Protein AF-A0A4U3CGX7-F1 (afdb_monomer)

Mean predicted aligned error: 15.5 Å

Structure (mmCIF, N/CA/C/O backbone):
data_AF-A0A4U3CGX7-F1
#
_entry.id   AF-A0A4U3CGX7-F1
#
loop_
_atom_site.group_PDB
_atom_site.id
_atom_site.type_symbol
_atom_site.label_atom_id
_atom_site.label_alt_id
_atom_site.label_comp_id
_atom_site.label_asym_id
_atom_site.label_entity_id
_atom_site.label_seq_id
_atom_site.pdbx_PDB_ins_code
_atom_site.Cartn_x
_atom_site.Cartn_y
_atom_site.Cartn_z
_atom_site.occupancy
_atom_site.B_iso_or_equiv
_atom_site.auth_seq_id
_atom_site.auth_comp_id
_atom_site.auth_asym_id
_atom_site.auth_atom_id
_atom_site.pdbx_PDB_model_num
ATOM 1 N N . MET A 1 1 ? 39.158 -30.407 0.863 1.00 43.25 1 MET A N 1
ATOM 2 C CA . MET A 1 1 ? 37.713 -30.115 0.779 1.00 43.25 1 MET A CA 1
ATOM 3 C C . MET A 1 1 ? 37.222 -29.850 2.192 1.00 43.25 1 MET A C 1
ATOM 5 O O . MET A 1 1 ? 37.351 -30.762 2.999 1.00 43.25 1 MET A O 1
ATOM 9 N N . PRO A 1 2 ? 36.811 -28.620 2.541 1.00 49.19 2 PRO A N 1
ATOM 10 C CA . PRO A 1 2 ? 36.352 -28.324 3.894 1.00 49.19 2 PRO A CA 1
ATOM 11 C C . PRO A 1 2 ? 34.978 -28.962 4.147 1.00 49.19 2 PRO A C 1
ATOM 13 O O . PRO A 1 2 ? 34.077 -28.863 3.315 1.00 49.19 2 PRO A O 1
ATOM 16 N N . SER A 1 3 ? 34.861 -29.656 5.279 1.00 60.91 3 SER A N 1
ATOM 17 C CA . SER A 1 3 ? 33.649 -30.334 5.744 1.00 60.91 3 SER A CA 1
ATOM 18 C C . SER A 1 3 ? 32.547 -29.334 6.080 1.00 60.91 3 SER A C 1
ATOM 20 O O . SER A 1 3 ? 32.765 -28.406 6.854 1.00 60.91 3 SER A O 1
ATOM 22 N N . VAL A 1 4 ? 31.354 -29.563 5.532 1.00 58.06 4 VAL A N 1
ATOM 23 C CA . VAL A 1 4 ? 30.129 -28.834 5.881 1.00 58.06 4 VAL A CA 1
ATOM 24 C C . VAL A 1 4 ? 29.583 -29.406 7.202 1.00 58.06 4 VAL A C 1
ATOM 26 O O . VAL A 1 4 ? 29.374 -30.623 7.269 1.00 58.06 4 VAL A O 1
ATOM 29 N N . PRO A 1 5 ? 29.377 -28.596 8.257 1.00 59.97 5 PRO A N 1
ATOM 30 C CA . PRO A 1 5 ? 28.782 -29.069 9.507 1.00 59.97 5 PRO A CA 1
ATOM 31 C C . PRO A 1 5 ? 27.301 -29.453 9.324 1.00 59.97 5 PRO A C 1
ATOM 33 O O . PRO A 1 5 ? 26.588 -28.871 8.505 1.00 59.97 5 PRO A O 1
ATOM 36 N N . ARG A 1 6 ? 26.854 -30.480 10.063 1.00 60.19 6 ARG A N 1
ATOM 37 C CA . ARG A 1 6 ? 25.479 -31.018 10.047 1.00 60.19 6 ARG A CA 1
ATOM 38 C C . ARG A 1 6 ? 24.583 -30.211 10.994 1.00 60.19 6 ARG A C 1
ATOM 40 O O . ARG A 1 6 ? 25.020 -29.821 12.068 1.00 60.19 6 ARG A O 1
ATOM 47 N N . GLY A 1 7 ? 23.339 -29.981 10.576 1.00 53.31 7 GLY A N 1
ATOM 48 C CA . GLY A 1 7 ? 22.390 -29.014 11.145 1.00 53.31 7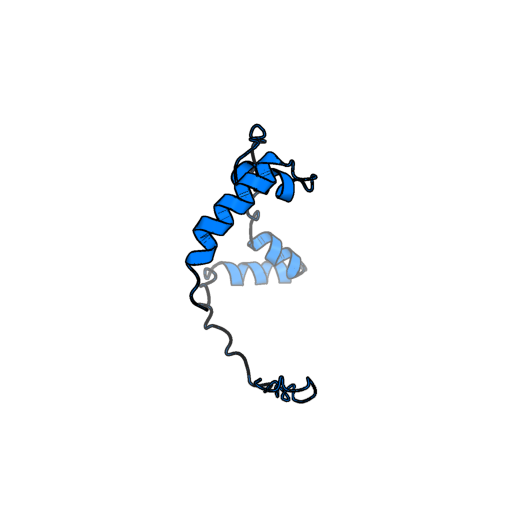 GLY A CA 1
ATOM 49 C C . GLY A 1 7 ? 21.725 -29.364 12.481 1.00 53.31 7 GLY A C 1
ATOM 50 O O . GLY A 1 7 ? 20.562 -29.022 12.654 1.00 53.31 7 GLY A O 1
ATOM 51 N N . ASP A 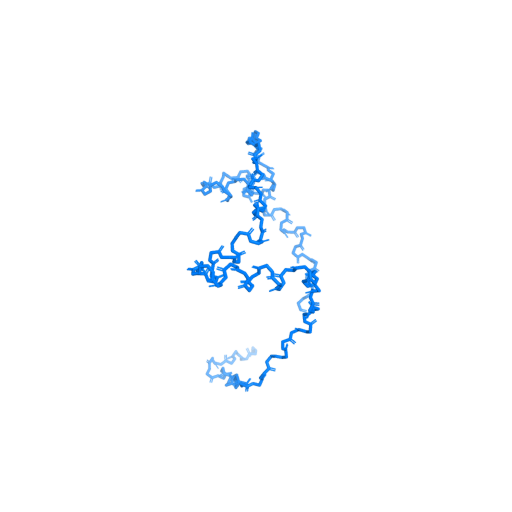1 8 ? 22.438 -29.994 13.416 1.00 55.06 8 ASP A N 1
ATOM 52 C CA . ASP A 1 8 ? 21.925 -30.293 14.768 1.00 55.06 8 ASP A CA 1
ATOM 53 C C . ASP A 1 8 ? 22.473 -29.338 15.851 1.00 55.06 8 ASP A C 1
ATOM 55 O O . ASP A 1 8 ? 22.183 -29.483 17.035 1.00 55.06 8 ASP A O 1
ATOM 59 N N . GLU A 1 9 ? 23.234 -28.321 15.441 1.00 50.62 9 GLU A N 1
ATOM 60 C CA . GLU A 1 9 ? 23.804 -27.266 16.292 1.00 50.62 9 GLU A CA 1
ATOM 61 C C . GLU A 1 9 ? 23.040 -25.943 16.103 1.00 50.62 9 GLU A C 1
ATOM 63 O O . GLU A 1 9 ? 23.613 -24.859 16.037 1.00 50.62 9 GLU A O 1
ATOM 68 N N . LEU A 1 10 ? 21.712 -26.030 15.959 1.00 56.12 10 LEU A N 1
ATOM 69 C CA . LEU A 1 10 ? 20.838 -24.872 16.128 1.00 56.12 10 LEU A CA 1
ATOM 70 C C . LEU A 1 10 ? 20.782 -24.567 17.617 1.00 56.12 10 LEU A C 1
ATOM 72 O O . LEU A 1 10 ? 19.958 -25.093 18.369 1.00 56.12 10 LEU A O 1
ATOM 76 N N . GLU A 1 11 ? 21.749 -23.749 18.014 1.00 57.59 11 GLU A N 1
ATOM 77 C CA . GLU A 1 11 ? 21.843 -23.122 19.309 1.00 57.59 11 GLU A CA 1
ATOM 78 C C . GLU A 1 11 ? 20.467 -22.671 19.790 1.00 57.59 11 GLU A C 1
ATOM 80 O O . GLU A 1 11 ? 19.703 -21.961 19.132 1.00 57.59 11 GLU A O 1
ATOM 85 N N . ARG A 1 12 ? 20.188 -23.147 20.994 1.00 53.81 12 ARG A N 1
ATOM 86 C CA . ARG A 1 12 ? 19.169 -22.711 21.924 1.00 53.81 12 ARG A CA 1
ATOM 87 C C . ARG A 1 12 ? 19.252 -21.186 22.056 1.00 53.81 12 ARG A C 1
ATOM 89 O O . ARG A 1 12 ? 19.965 -20.678 22.914 1.00 53.81 12 ARG A O 1
ATOM 96 N N . ILE A 1 13 ? 18.533 -20.459 21.201 1.00 58.38 13 ILE A N 1
ATOM 97 C CA . ILE A 1 13 ? 18.230 -19.044 21.418 1.00 58.38 13 ILE A CA 1
ATOM 98 C C . ILE A 1 13 ? 17.322 -19.015 22.646 1.00 58.38 13 ILE A C 1
ATOM 100 O O . ILE A 1 13 ? 16.103 -19.163 22.548 1.00 58.38 13 ILE A O 1
ATOM 104 N N . GLU A 1 14 ? 17.938 -18.920 23.822 1.00 62.56 14 GLU A N 1
ATOM 105 C CA . GLU A 1 14 ? 17.252 -18.599 25.062 1.00 62.56 14 GLU A CA 1
ATOM 106 C C . GLU A 1 14 ? 16.657 -17.202 24.887 1.00 62.56 14 GLU A C 1
ATOM 108 O O . GLU A 1 14 ? 17.332 -16.181 25.009 1.00 62.56 14 GLU A O 1
ATOM 113 N N . TRP A 1 15 ? 15.376 -17.165 24.525 1.00 62.62 15 TRP A N 1
ATOM 114 C CA . TRP A 1 15 ? 14.559 -15.973 24.651 1.00 62.62 15 TRP A CA 1
ATOM 115 C C . TRP A 1 15 ? 14.526 -15.599 26.131 1.00 62.62 15 TRP A C 1
ATOM 117 O O . TRP A 1 15 ? 13.772 -16.164 26.919 1.00 62.62 15 TRP A O 1
ATOM 127 N N . VAL A 1 16 ? 15.390 -14.664 26.515 1.00 63.41 16 VAL A N 1
ATOM 128 C CA . VAL A 1 16 ? 15.330 -14.017 27.818 1.00 63.41 16 VAL A CA 1
ATOM 129 C C . VAL A 1 16 ? 14.059 -13.174 27.822 1.00 63.41 16 VAL A C 1
ATOM 131 O O . VAL A 1 16 ? 13.977 -12.159 27.130 1.00 63.41 16 VAL A O 1
ATOM 134 N N . GLU A 1 17 ? 13.057 -13.603 28.590 1.00 60.28 17 GLU A N 1
ATOM 135 C CA . GLU A 1 17 ? 11.873 -12.816 28.954 1.00 60.28 17 GLU A CA 1
ATOM 136 C C . GLU A 1 17 ? 12.297 -11.629 29.839 1.00 60.28 17 GLU A C 1
ATOM 138 O O . GLU A 1 17 ? 12.035 -11.565 31.036 1.00 60.28 17 GLU A O 1
ATOM 143 N N . GLY A 1 18 ? 13.034 -10.690 29.255 1.00 61.50 18 GLY A N 1
ATOM 144 C CA . GLY A 1 18 ? 13.544 -9.495 29.904 1.00 61.50 18 GLY A CA 1
ATOM 145 C C . GLY A 1 18 ? 12.961 -8.276 29.218 1.00 61.50 18 GLY A C 1
ATOM 146 O O . GLY A 1 18 ? 13.513 -7.816 28.228 1.00 61.50 18 GLY A O 1
ATOM 147 N N . GLN A 1 19 ? 11.816 -7.818 29.732 1.00 58.28 19 GLN A N 1
ATOM 148 C CA . GLN A 1 19 ? 11.246 -6.471 29.593 1.00 58.28 19 GLN A CA 1
ATOM 149 C C . GLN A 1 19 ? 11.843 -5.621 28.467 1.00 58.28 19 GLN A C 1
ATOM 151 O O . GLN A 1 19 ? 12.852 -4.942 28.651 1.00 58.28 19 GLN A O 1
ATOM 156 N N . VAL A 1 20 ? 11.155 -5.581 27.324 1.00 71.25 20 VAL A N 1
ATOM 157 C CA . VAL A 1 20 ? 11.358 -4.493 26.367 1.00 71.25 20 VAL A CA 1
ATOM 158 C C . VAL A 1 20 ? 10.992 -3.203 27.111 1.00 71.25 20 VAL A C 1
ATOM 160 O O . VAL A 1 20 ? 9.835 -3.077 27.527 1.00 71.25 20 VAL A O 1
ATOM 163 N N . PRO A 1 21 ? 11.933 -2.272 27.354 1.00 64.31 21 PRO A N 1
ATOM 164 C CA . PRO A 1 21 ? 11.583 -0.999 27.954 1.00 64.31 21 PRO A CA 1
ATOM 165 C C . PRO A 1 21 ? 10.587 -0.333 27.012 1.00 64.31 21 PRO A C 1
ATOM 167 O O . PRO A 1 21 ? 10.889 -0.104 25.837 1.00 64.31 21 PRO A O 1
ATOM 170 N N . LEU A 1 22 ? 9.370 -0.093 27.506 1.00 66.75 22 LEU A N 1
ATOM 171 C CA . LEU A 1 22 ? 8.401 0.690 26.756 1.00 66.75 22 LEU A CA 1
ATOM 172 C C . LEU A 1 22 ? 9.082 2.017 26.404 1.00 66.75 22 LEU A C 1
ATOM 174 O O . LEU A 1 22 ? 9.650 2.645 27.302 1.00 66.75 22 LEU A O 1
ATOM 178 N N . PRO A 1 23 ? 9.073 2.429 25.124 1.00 69.44 23 PRO A N 1
ATOM 179 C CA . PRO A 1 23 ? 9.574 3.741 24.766 1.00 69.44 23 PRO A CA 1
ATOM 180 C C . PRO A 1 23 ? 8.848 4.769 25.630 1.00 69.44 23 PRO A C 1
ATOM 182 O O . PRO A 1 23 ? 7.636 4.654 25.837 1.00 69.44 23 PRO A O 1
ATOM 185 N N . ASP A 1 24 ? 9.608 5.730 26.152 1.00 63.59 24 ASP A N 1
ATOM 186 C CA . ASP A 1 24 ? 9.097 6.871 26.905 1.00 63.59 24 ASP A CA 1
ATOM 187 C C . ASP A 1 24 ? 8.256 7.718 25.942 1.00 63.59 24 ASP A C 1
ATOM 189 O O . ASP A 1 24 ? 8.730 8.624 25.253 1.00 63.59 24 ASP A O 1
ATOM 193 N N . MET A 1 25 ? 7.013 7.280 25.756 1.00 67.69 25 MET A N 1
ATOM 194 C CA . MET A 1 25 ? 6.048 7.927 24.893 1.00 67.69 25 MET A CA 1
ATOM 195 C C . MET A 1 25 ? 5.685 9.222 25.604 1.00 67.69 25 MET A C 1
ATOM 197 O O . MET A 1 25 ? 5.170 9.155 26.724 1.00 67.69 25 MET A O 1
ATOM 201 N N . PRO A 1 26 ? 5.919 10.394 24.986 1.00 65.50 26 PRO A N 1
ATOM 202 C CA . PRO A 1 26 ? 5.561 11.649 25.611 1.00 65.50 26 PRO A CA 1
ATOM 203 C C . PRO A 1 26 ? 4.079 11.569 25.945 1.00 65.50 26 PRO A C 1
ATOM 205 O O . PRO A 1 26 ? 3.251 11.331 25.060 1.00 65.50 26 PRO A O 1
ATOM 208 N N . HIS A 1 27 ? 3.755 11.725 27.228 1.00 60.91 27 HIS A N 1
ATOM 209 C CA . HIS A 1 27 ? 2.390 11.935 27.673 1.00 60.91 27 HIS A CA 1
ATOM 210 C C . HIS A 1 27 ? 1.910 13.217 27.000 1.00 60.91 27 HIS A C 1
ATOM 212 O O . HIS A 1 27 ? 2.107 14.320 27.512 1.00 60.91 27 HIS A O 1
ATOM 218 N N . GLY A 1 28 ? 1.356 13.063 25.795 1.00 54.06 28 GLY A N 1
ATOM 219 C CA . GLY A 1 28 ? 0.708 14.125 25.061 1.00 54.06 28 GLY A CA 1
ATOM 220 C C . GLY A 1 28 ? -0.282 14.740 26.024 1.00 54.06 28 GLY A C 1
ATOM 221 O O . GLY A 1 28 ? -1.177 14.049 26.512 1.00 54.06 28 GLY A O 1
ATOM 222 N N . GLN A 1 29 ? -0.037 15.999 26.373 1.00 55.28 29 GLN A N 1
ATOM 223 C CA . GLN A 1 29 ? -0.914 16.787 27.215 1.00 55.28 29 GLN A CA 1
ATOM 224 C C . GLN A 1 29 ? -2.276 16.807 26.527 1.00 55.28 29 GLN A C 1
ATOM 226 O O . GLN A 1 29 ? -2.506 17.592 25.609 1.00 55.28 29 GLN A O 1
ATOM 231 N N . LEU A 1 30 ? -3.163 15.902 26.939 1.00 53.06 30 LEU A N 1
ATOM 232 C CA . LEU A 1 30 ? -4.586 16.036 26.688 1.00 53.06 30 LEU A CA 1
ATOM 233 C C . LEU A 1 30 ? -4.945 17.392 27.280 1.00 53.06 30 LEU A C 1
ATOM 235 O O . LEU A 1 30 ? -4.692 17.639 28.465 1.00 53.06 30 LEU A O 1
ATOM 239 N N . ALA A 1 31 ? -5.391 18.308 26.425 1.00 52.62 31 ALA A N 1
ATOM 240 C CA . ALA A 1 31 ? -5.692 19.665 26.827 1.00 52.62 31 ALA A CA 1
ATOM 241 C C . ALA A 1 31 ? -6.612 19.600 28.053 1.00 52.62 31 ALA A C 1
ATOM 243 O O . ALA A 1 31 ? -7.588 18.852 28.072 1.00 52.62 31 ALA A O 1
ATOM 244 N N . ALA A 1 32 ? -6.293 20.361 29.102 1.00 53.16 32 ALA A N 1
ATOM 245 C CA . ALA A 1 32 ? -6.955 20.276 30.408 1.00 53.16 32 ALA A CA 1
ATOM 246 C C . ALA A 1 32 ? -8.488 20.520 30.379 1.00 53.16 32 ALA A C 1
ATOM 248 O O . ALA A 1 32 ? -9.150 20.380 31.406 1.00 53.16 32 ALA A O 1
ATOM 249 N N . GLY A 1 33 ? -9.065 20.851 29.217 1.00 55.50 33 GLY A N 1
ATOM 250 C CA . GLY A 1 33 ? -10.507 20.897 28.980 1.00 55.50 33 GLY A CA 1
ATOM 251 C C . GLY A 1 33 ? -11.197 19.526 28.906 1.00 55.50 33 GLY A C 1
ATOM 252 O O . GLY A 1 33 ? -12.365 19.432 29.278 1.00 55.50 33 GLY A O 1
ATOM 253 N N . ASP A 1 34 ? -10.496 18.451 28.532 1.00 58.91 34 ASP A N 1
ATOM 254 C CA . ASP A 1 34 ? -11.157 17.198 28.119 1.00 58.91 34 ASP A CA 1
ATOM 255 C C . ASP A 1 34 ? -11.608 16.313 29.298 1.00 58.91 34 ASP A C 1
ATOM 257 O O . ASP A 1 34 ? -12.602 15.584 29.220 1.00 58.91 34 ASP A O 1
ATOM 261 N N . ALA A 1 35 ? -10.923 16.388 30.445 1.00 64.38 35 ALA A N 1
ATOM 262 C CA . ALA A 1 35 ? -11.223 15.530 31.596 1.00 64.38 35 ALA A CA 1
ATOM 263 C C . ALA A 1 35 ? -12.556 15.887 32.284 1.00 64.38 35 ALA A C 1
ATOM 265 O O . ALA A 1 35 ? -13.280 15.001 32.748 1.00 64.38 35 ALA A O 1
ATOM 266 N N . SER A 1 36 ? -12.904 17.178 32.326 1.00 67.44 36 SER A N 1
ATOM 267 C CA . SER A 1 36 ? -14.157 17.644 32.941 1.00 67.44 36 SER A CA 1
ATOM 268 C C . SER A 1 36 ? -15.381 17.317 32.081 1.00 67.44 36 SER A C 1
ATOM 270 O O . SER A 1 36 ? -16.469 17.075 32.609 1.00 67.44 36 SER A O 1
ATOM 272 N N . GLU A 1 37 ? -15.213 17.264 30.760 1.00 67.25 37 GLU A N 1
ATOM 273 C CA . GLU A 1 37 ? -16.288 16.936 29.823 1.00 67.25 37 GLU A CA 1
ATOM 274 C C . GLU A 1 37 ? -16.608 15.433 29.826 1.00 67.25 37 GLU A C 1
ATOM 276 O O . GLU A 1 37 ? -17.775 15.040 29.907 1.00 67.25 37 GLU A O 1
ATOM 281 N N . LEU A 1 38 ? -15.575 14.586 29.891 1.00 66.19 38 LEU A N 1
ATOM 282 C CA . LEU A 1 38 ? -15.711 13.138 30.083 1.00 66.19 38 LEU A CA 1
ATOM 283 C C . LEU A 1 38 ? -16.468 12.782 31.373 1.00 66.19 38 LEU A C 1
ATOM 285 O O . LEU A 1 38 ? -17.309 11.876 31.373 1.00 66.19 38 LEU A O 1
ATOM 289 N N . GLY A 1 39 ? -16.213 13.513 32.463 1.00 75.25 39 GLY A N 1
ATOM 290 C CA . GLY A 1 39 ? -16.939 13.350 33.725 1.00 75.25 39 GLY A CA 1
ATOM 291 C C . GLY A 1 39 ? -18.438 13.647 33.592 1.00 75.25 39 GLY A C 1
ATOM 292 O O . GLY A 1 39 ? -19.265 12.855 34.048 1.00 75.25 39 GLY A O 1
ATOM 293 N N . ARG A 1 40 ? -18.804 14.739 32.903 1.00 75.94 40 ARG A N 1
ATOM 294 C CA . ARG A 1 40 ? -20.211 15.112 32.655 1.00 75.94 40 ARG A CA 1
ATOM 295 C C . ARG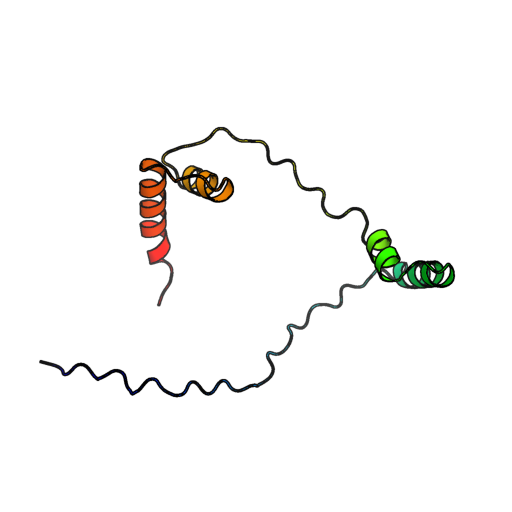 A 1 40 ? -20.940 14.096 31.777 1.00 75.94 40 ARG A C 1
ATOM 297 O O . ARG A 1 40 ? -22.066 13.727 32.096 1.00 75.94 40 ARG A O 1
ATOM 304 N N . LEU A 1 41 ? -20.299 13.609 30.715 1.00 71.19 41 LEU A N 1
ATOM 305 C CA . LEU A 1 41 ? -20.886 12.597 29.830 1.00 71.19 41 LEU A CA 1
ATOM 306 C C . LEU A 1 41 ? -21.132 11.274 30.566 1.00 71.19 41 LEU A C 1
ATOM 308 O O . LEU A 1 41 ? -22.195 10.671 30.422 1.00 71.19 41 LEU A O 1
ATOM 312 N N . THR A 1 42 ? -20.196 10.865 31.424 1.00 73.50 42 THR A N 1
ATOM 313 C CA . THR A 1 42 ? -20.347 9.643 32.227 1.00 73.50 42 THR A CA 1
ATOM 314 C C . THR A 1 42 ? -21.493 9.775 33.241 1.00 73.50 42 THR A C 1
ATOM 316 O O . THR A 1 42 ? -22.255 8.829 33.428 1.00 73.50 42 THR A O 1
ATOM 319 N N . ALA A 1 43 ? -21.677 10.954 33.850 1.00 79.75 43 ALA A N 1
ATOM 320 C CA . ALA A 1 43 ? -22.784 11.222 34.776 1.00 79.75 43 ALA A CA 1
ATOM 321 C C . ALA A 1 43 ? -24.173 11.184 34.104 1.00 79.75 43 ALA A C 1
ATOM 323 O O . ALA A 1 43 ? -25.163 10.879 34.764 1.00 79.75 43 ALA A O 1
ATOM 324 N N . LEU A 1 44 ? -24.247 11.438 32.793 1.00 82.50 44 LEU A N 1
ATOM 325 C CA . LEU A 1 44 ? -25.463 11.285 31.981 1.00 82.50 44 LEU A CA 1
ATOM 326 C C . LEU A 1 44 ? -25.711 9.833 31.525 1.00 82.50 44 LEU A C 1
ATOM 328 O O . LEU A 1 44 ? -26.637 9.580 30.758 1.00 82.50 44 LEU A O 1
ATOM 332 N N . GLY A 1 45 ? -24.890 8.875 31.970 1.00 83.75 45 GLY A N 1
ATOM 333 C CA . GLY A 1 45 ? -24.997 7.467 31.584 1.00 83.75 45 GLY A CA 1
ATOM 334 C C . GLY A 1 45 ? -24.451 7.161 30.188 1.00 83.75 45 GLY A C 1
ATOM 335 O O . GLY A 1 45 ? -24.681 6.070 29.665 1.00 83.75 45 GLY A O 1
ATOM 336 N N . VAL A 1 46 ? -23.714 8.092 29.569 1.00 77.06 46 VAL A N 1
ATOM 337 C CA . VAL A 1 46 ? -23.040 7.832 28.294 1.00 77.06 46 VAL A CA 1
ATOM 338 C C . VAL A 1 46 ? -21.873 6.888 28.556 1.00 77.06 46 VAL A C 1
ATOM 340 O O . VAL A 1 46 ? -21.014 7.144 29.401 1.00 77.06 46 VAL A O 1
ATOM 343 N N . ASN A 1 47 ? -21.831 5.777 27.822 1.00 83.38 47 ASN A N 1
ATOM 344 C CA . ASN A 1 47 ? -20.742 4.818 27.939 1.00 83.38 47 ASN A CA 1
ATOM 345 C C . ASN A 1 47 ? -19.396 5.508 27.651 1.00 83.38 47 ASN A C 1
ATOM 347 O O . ASN A 1 47 ? -19.259 6.244 26.673 1.00 83.38 47 ASN A O 1
ATOM 351 N N . ARG A 1 48 ? -18.386 5.229 28.482 1.00 72.06 48 ARG A N 1
ATOM 352 C CA . ARG A 1 48 ? -17.045 5.826 28.394 1.00 72.06 48 ARG A CA 1
ATOM 353 C C . ARG A 1 48 ? -16.408 5.667 27.005 1.00 72.06 48 ARG A C 1
ATOM 355 O O . ARG A 1 48 ? -15.715 6.572 26.553 1.00 72.06 48 ARG A O 1
ATOM 362 N N . ALA A 1 49 ? -16.692 4.564 26.308 1.00 73.50 49 ALA A N 1
ATOM 363 C CA . ALA A 1 49 ? -16.252 4.344 24.931 1.00 73.50 49 ALA A CA 1
ATOM 364 C C . ALA A 1 49 ? -16.920 5.314 23.943 1.00 73.50 49 ALA A C 1
ATOM 366 O O . ALA A 1 49 ? -16.253 5.868 23.076 1.00 73.50 49 ALA A O 1
ATOM 367 N N . ALA A 1 50 ? -18.219 5.582 24.100 1.00 71.44 50 ALA A N 1
ATOM 368 C CA . ALA A 1 50 ? -18.936 6.540 23.262 1.00 71.44 50 ALA A CA 1
ATOM 369 C C . ALA A 1 50 ? -18.470 7.984 23.521 1.00 71.44 50 ALA A C 1
ATOM 371 O O . ALA A 1 50 ? -18.293 8.748 22.575 1.00 71.44 50 ALA A O 1
ATOM 372 N N . ALA A 1 51 ? -18.196 8.341 24.781 1.00 71.56 51 ALA A N 1
ATOM 373 C CA . ALA A 1 51 ? -17.635 9.646 25.134 1.00 71.56 51 ALA A CA 1
ATOM 374 C C . ALA A 1 51 ? -16.240 9.863 24.518 1.00 71.56 51 ALA A C 1
ATOM 376 O O . ALA A 1 51 ? -15.966 10.935 23.986 1.00 71.56 51 ALA A O 1
ATOM 377 N N . ALA A 1 52 ? -15.388 8.831 24.515 1.00 70.12 52 ALA A N 1
ATOM 378 C CA . ALA A 1 52 ? -14.076 8.887 23.872 1.00 70.12 52 ALA A CA 1
ATOM 379 C C . ALA A 1 52 ? -14.172 9.064 22.346 1.00 70.12 52 ALA A C 1
ATOM 381 O O . ALA A 1 52 ? -13.421 9.849 21.774 1.00 70.12 52 ALA A O 1
ATOM 382 N N . VAL A 1 53 ? -15.117 8.384 21.685 1.00 72.62 53 VAL A N 1
ATOM 383 C CA . VAL A 1 53 ? -15.346 8.535 20.235 1.00 72.62 53 VAL A CA 1
ATOM 384 C C . VAL A 1 53 ? -15.834 9.943 19.883 1.00 72.62 53 VAL A C 1
ATOM 386 O O . VAL A 1 53 ? -15.411 10.496 18.873 1.00 72.62 53 VAL A O 1
ATOM 389 N N . LEU A 1 54 ? -16.691 10.542 20.714 1.00 72.06 54 LEU A N 1
ATOM 390 C CA . LEU A 1 54 ? -17.159 11.917 20.513 1.00 72.06 54 LEU A CA 1
ATOM 391 C C . LEU A 1 54 ? -16.043 12.946 20.755 1.00 72.06 54 LEU A C 1
ATOM 393 O O . LEU A 1 54 ? -15.899 13.875 19.962 1.00 72.06 54 LEU A O 1
ATOM 397 N N . ALA A 1 55 ? -15.228 12.753 21.797 1.00 70.88 55 ALA A N 1
ATOM 398 C CA . ALA A 1 55 ? -14.102 13.630 22.123 1.00 70.88 55 ALA A CA 1
ATOM 399 C C . ALA A 1 55 ? -12.969 13.567 21.082 1.00 70.88 55 ALA A C 1
ATOM 401 O O . ALA A 1 55 ? -12.321 14.573 20.813 1.00 70.88 55 ALA A O 1
ATOM 402 N N . ALA A 1 56 ? -12.757 12.411 20.441 1.00 73.12 56 ALA A N 1
ATOM 403 C CA . ALA A 1 56 ? -11.746 12.246 19.392 1.00 73.12 56 ALA A CA 1
ATOM 404 C C . ALA A 1 56 ? -12.035 13.061 18.112 1.00 73.12 56 ALA A C 1
ATOM 406 O O . ALA A 1 56 ? -11.173 13.163 17.237 1.00 73.12 56 ALA A O 1
ATOM 407 N N . GLY A 1 57 ? -13.234 13.644 17.992 1.00 75.69 57 GLY A N 1
ATOM 408 C CA . GLY A 1 57 ? -13.670 14.359 16.800 1.00 75.69 57 GLY A CA 1
ATOM 409 C C . GLY A 1 57 ? -13.808 13.438 15.579 1.00 75.69 57 GLY A C 1
ATOM 410 O O . GLY A 1 57 ? -13.609 12.222 15.656 1.00 75.69 57 GLY A O 1
ATOM 411 N N . PRO A 1 58 ? -14.182 13.981 14.409 1.00 78.31 58 PRO A N 1
ATOM 412 C CA . PRO A 1 58 ? -14.160 13.205 13.182 1.00 78.31 58 PRO A CA 1
ATOM 413 C C . PRO A 1 58 ? -12.711 12.794 12.902 1.00 78.31 58 PRO A C 1
ATOM 415 O O . PRO A 1 58 ? -11.872 13.642 12.594 1.00 78.31 58 PRO A O 1
ATOM 418 N N . GLY A 1 59 ? -12.432 11.491 12.995 1.00 78.31 59 GLY A N 1
ATOM 419 C CA . GLY A 1 59 ? -11.146 10.925 12.600 1.00 78.31 59 GLY A CA 1
ATOM 420 C C . GLY A 1 59 ? -10.744 11.371 11.186 1.00 78.31 59 GLY A C 1
ATOM 421 O O . GLY A 1 59 ? -11.595 11.835 10.414 1.00 78.31 59 GLY A O 1
ATOM 422 N N . PRO A 1 60 ? -9.453 11.257 10.822 1.00 79.81 60 PRO A N 1
ATOM 423 C CA . PRO A 1 60 ? -8.964 11.705 9.526 1.00 79.81 60 PRO A CA 1
ATOM 424 C C . PRO A 1 60 ? -9.846 11.126 8.423 1.00 79.81 60 PRO A C 1
ATOM 426 O O . PRO A 1 60 ? -9.926 9.911 8.237 1.00 79.81 60 PRO A O 1
ATOM 429 N N . ARG A 1 61 ? -10.558 12.010 7.712 1.00 83.81 61 ARG A N 1
ATOM 430 C CA . ARG A 1 61 ? -11.432 11.584 6.620 1.00 83.81 61 ARG A CA 1
ATOM 431 C C . ARG A 1 61 ? -10.557 10.851 5.605 1.00 83.81 61 ARG A C 1
ATOM 433 O O . ARG A 1 61 ? -9.522 11.412 5.224 1.00 83.81 61 ARG A O 1
ATOM 440 N N . PRO A 1 62 ? -10.940 9.644 5.151 1.00 77.94 62 PRO A N 1
ATOM 441 C CA . PRO A 1 62 ? -10.185 8.955 4.119 1.00 77.94 62 PRO A CA 1
ATOM 442 C C . PRO A 1 62 ? -10.062 9.900 2.926 1.00 77.94 62 PRO A C 1
ATOM 444 O O . PRO A 1 62 ? -11.062 10.390 2.389 1.00 77.94 62 PRO A O 1
ATOM 447 N N . LYS A 1 63 ? -8.823 10.240 2.559 1.00 83.12 63 LYS A N 1
ATOM 448 C CA . LYS A 1 63 ? -8.582 11.075 1.385 1.00 83.12 63 LYS A CA 1
ATOM 449 C C . LYS A 1 63 ? -9.093 10.282 0.189 1.00 83.12 63 LYS A C 1
ATOM 451 O O . LYS A 1 63 ? -8.688 9.140 0.001 1.00 83.12 63 LYS A O 1
ATOM 456 N N . LYS A 1 64 ? -9.992 10.871 -0.606 1.00 80.81 64 LYS A N 1
ATOM 457 C CA . LYS A 1 64 ? -10.399 10.283 -1.886 1.00 80.81 64 LYS A CA 1
ATOM 458 C C . LYS A 1 64 ? -9.156 10.213 -2.768 1.00 80.81 64 LYS A C 1
ATOM 460 O O . LYS A 1 64 ? -8.751 11.227 -3.338 1.00 80.81 64 LYS A O 1
ATOM 465 N N . THR A 1 65 ? -8.523 9.049 -2.834 1.00 80.69 65 THR A N 1
ATOM 466 C CA . THR A 1 65 ? -7.412 8.815 -3.748 1.00 80.69 65 THR A CA 1
ATOM 467 C C . THR A 1 65 ? -7.983 8.923 -5.152 1.00 80.69 65 THR A C 1
ATOM 469 O O . THR A 1 65 ? -8.862 8.150 -5.525 1.00 80.69 65 THR A O 1
ATOM 472 N N . ARG A 1 66 ? -7.564 9.942 -5.911 1.00 84.81 66 ARG A N 1
ATOM 473 C CA . ARG A 1 66 ? -7.942 10.036 -7.323 1.00 84.81 66 ARG A CA 1
ATOM 474 C C . ARG A 1 66 ? -7.400 8.791 -8.015 1.00 84.81 66 ARG A C 1
ATOM 476 O O . ARG A 1 66 ? -6.216 8.488 -7.862 1.00 84.81 66 ARG A O 1
ATOM 483 N N . GLU A 1 67 ? -8.249 8.091 -8.756 1.00 84.62 67 GLU A N 1
ATOM 484 C CA . GLU A 1 67 ? -7.802 7.008 -9.623 1.00 84.62 67 GLU A CA 1
ATOM 485 C C . GLU A 1 67 ? -6.929 7.616 -10.716 1.00 84.62 67 GLU A C 1
ATOM 487 O O . GLU A 1 67 ? -7.405 8.244 -11.661 1.00 84.62 67 GLU A O 1
ATOM 492 N N . LEU A 1 68 ? -5.619 7.511 -10.526 1.00 83.19 68 LEU A N 1
ATOM 493 C CA . LEU A 1 68 ? -4.656 7.924 -11.529 1.00 83.19 68 LEU A CA 1
ATOM 494 C C . LEU A 1 68 ? -4.682 6.901 -12.674 1.00 83.19 68 LEU A C 1
ATOM 496 O O . LEU A 1 68 ? -4.907 5.707 -12.417 1.00 83.19 68 LEU A O 1
ATOM 500 N N . PRO A 1 69 ? -4.455 7.348 -13.924 1.00 89.62 69 PRO A N 1
ATOM 501 C CA . PRO A 1 69 ? -4.253 6.445 -15.045 1.00 89.62 69 PRO A CA 1
ATOM 502 C C . PRO A 1 69 ? -3.199 5.392 -14.708 1.00 89.62 69 PRO A C 1
ATOM 504 O O . PRO A 1 69 ? -2.204 5.685 -14.036 1.00 89.62 69 PRO A O 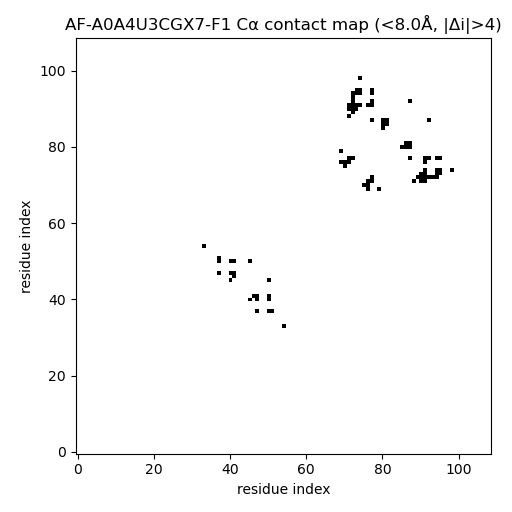1
ATOM 507 N N . ARG A 1 70 ? -3.437 4.159 -15.161 1.00 85.25 70 ARG A N 1
ATOM 508 C CA . ARG A 1 70 ? -2.495 3.062 -14.945 1.00 85.25 70 ARG A CA 1
ATOM 509 C C . ARG A 1 70 ? -1.252 3.295 -15.784 1.00 85.25 70 ARG A C 1
ATOM 511 O O . ARG A 1 70 ? -1.318 3.336 -17.009 1.00 85.25 70 ARG A O 1
ATOM 518 N N . GLU A 1 71 ? -0.127 3.434 -15.103 1.00 90.88 71 GLU A N 1
ATOM 519 C CA . GLU A 1 71 ? 1.190 3.454 -15.725 1.00 90.88 71 GLU A CA 1
ATOM 520 C C . GLU A 1 71 ? 1.718 2.017 -15.730 1.00 90.88 71 GLU A C 1
ATOM 522 O O . GLU A 1 71 ? 1.669 1.338 -14.707 1.00 90.88 71 GLU A O 1
ATOM 527 N N . HIS A 1 72 ? 2.209 1.536 -16.872 1.00 96.62 72 HIS A N 1
ATOM 528 C CA . HIS A 1 72 ? 2.844 0.222 -16.986 1.00 96.62 72 HIS A CA 1
ATOM 529 C C . HIS A 1 72 ? 4.335 0.376 -17.290 1.00 96.62 72 HIS A C 1
ATOM 531 O O . HIS A 1 72 ? 4.746 1.362 -17.895 1.00 96.62 72 HIS A O 1
ATOM 537 N N . GLY A 1 73 ? 5.144 -0.604 -16.878 1.00 96.38 73 GLY A N 1
ATOM 538 C CA . GLY A 1 73 ? 6.594 -0.575 -17.102 1.00 96.38 73 GLY A CA 1
ATOM 539 C C . GLY A 1 73 ? 7.370 0.344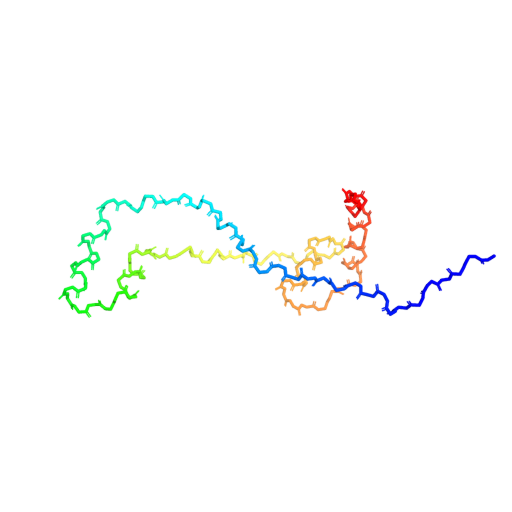 -16.157 1.00 96.38 73 GLY A C 1
ATOM 540 O O . GLY A 1 73 ? 8.486 0.732 -16.476 1.00 96.38 73 GLY A O 1
ATOM 541 N N . SER A 1 74 ? 6.797 0.693 -15.003 1.00 97.06 74 SER A N 1
ATOM 542 C CA . SER A 1 74 ? 7.458 1.486 -13.963 1.00 97.06 74 SER A CA 1
ATOM 543 C C . SER A 1 74 ? 7.242 0.873 -12.576 1.00 97.06 74 SER A C 1
ATOM 545 O O . SER A 1 74 ? 6.281 0.130 -12.361 1.00 97.06 74 SER A O 1
ATOM 547 N N . GLU A 1 75 ? 8.099 1.227 -11.614 1.00 96.25 75 GLU A N 1
ATOM 548 C CA . GLU A 1 75 ? 7.952 0.843 -10.198 1.00 96.25 75 GLU A CA 1
ATOM 549 C C . GLU A 1 75 ? 6.610 1.319 -9.615 1.00 96.25 75 GLU A C 1
ATOM 551 O O . GLU A 1 75 ? 5.928 0.614 -8.871 1.00 96.25 75 GLU A O 1
ATOM 556 N N . ARG A 1 76 ? 6.161 2.512 -10.019 1.00 94.81 76 ARG A N 1
ATOM 557 C CA . ARG A 1 76 ? 4.849 3.031 -9.625 1.00 94.81 76 ARG A CA 1
ATOM 558 C C . ARG A 1 76 ? 3.713 2.172 -10.180 1.00 94.81 76 ARG A C 1
ATOM 560 O O . ARG A 1 76 ? 2.751 1.911 -9.463 1.00 94.81 76 ARG A O 1
ATOM 567 N N . GLY A 1 77 ? 3.831 1.714 -11.424 1.00 95.50 77 GLY A N 1
ATOM 568 C CA . GLY A 1 77 ? 2.893 0.775 -12.034 1.00 95.50 77 GLY A CA 1
ATOM 569 C C . GLY A 1 77 ? 2.843 -0.575 -11.320 1.00 95.50 77 GLY A C 1
ATOM 570 O O . GLY A 1 77 ? 1.763 -1.126 -11.117 1.00 95.50 77 GLY A O 1
ATOM 571 N N . TYR A 1 78 ? 3.998 -1.086 -10.882 1.00 97.50 78 TYR A N 1
ATOM 572 C CA . TYR A 1 78 ? 4.084 -2.290 -10.053 1.00 97.50 78 TYR A CA 1
ATOM 573 C C . TYR A 1 78 ? 3.280 -2.135 -8.757 1.00 97.50 78 TYR A C 1
ATOM 575 O O . TYR A 1 78 ? 2.406 -2.954 -8.477 1.00 97.50 78 TYR A O 1
ATOM 583 N N . ARG A 1 79 ? 3.493 -1.043 -8.011 1.00 95.19 79 ARG A N 1
ATOM 584 C CA . ARG A 1 79 ? 2.753 -0.778 -6.764 1.00 95.19 79 ARG A CA 1
ATOM 585 C C . ARG A 1 79 ? 1.253 -0.639 -6.989 1.00 95.19 79 ARG A C 1
ATOM 587 O O . ARG A 1 79 ? 0.481 -1.207 -6.229 1.00 95.19 79 ARG A O 1
ATOM 594 N N . GLN A 1 80 ? 0.834 0.006 -8.080 1.00 95.19 80 GLN A N 1
ATOM 595 C CA . GLN A 1 80 ? -0.587 0.091 -8.426 1.00 95.19 80 GLN A CA 1
ATOM 596 C C . GLN A 1 80 ? -1.240 -1.286 -8.632 1.00 95.19 80 GLN A C 1
ATOM 598 O O . GLN A 1 80 ? -2.410 -1.440 -8.289 1.00 95.19 80 GLN A O 1
ATOM 603 N N . HIS A 1 81 ? -0.522 -2.280 -9.172 1.00 96.06 81 HIS A N 1
ATOM 604 C CA . HIS A 1 81 ? -1.037 -3.652 -9.264 1.00 96.06 81 HIS A CA 1
ATOM 605 C C . HIS A 1 81 ? -1.209 -4.290 -7.881 1.00 96.06 81 HIS A C 1
ATOM 607 O O . HIS A 1 81 ? -2.250 -4.891 -7.626 1.00 96.06 81 HIS A O 1
ATOM 613 N N . ILE A 1 82 ? -0.234 -4.113 -6.984 1.00 96.25 82 ILE A N 1
ATOM 61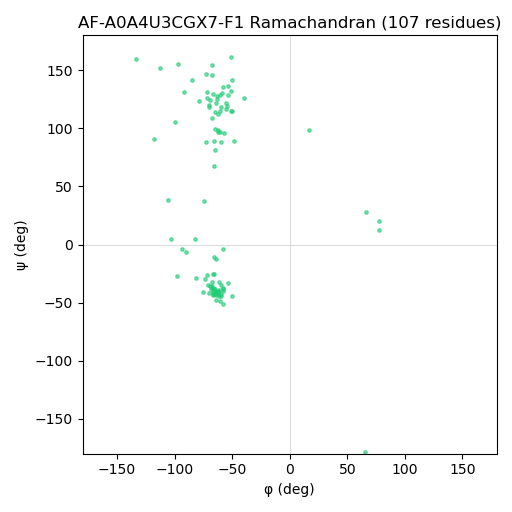4 C CA . ILE A 1 82 ? -0.285 -4.648 -5.614 1.00 96.25 82 ILE A CA 1
ATOM 615 C C . ILE A 1 82 ? -1.426 -4.010 -4.816 1.00 96.25 82 ILE A C 1
ATOM 617 O O . ILE A 1 82 ? -2.236 -4.726 -4.235 1.00 96.25 82 ILE A O 1
ATOM 621 N N . ASP A 1 83 ? -1.549 -2.683 -4.862 1.00 92.25 83 ASP A N 1
ATOM 622 C CA . ASP A 1 83 ? -2.579 -1.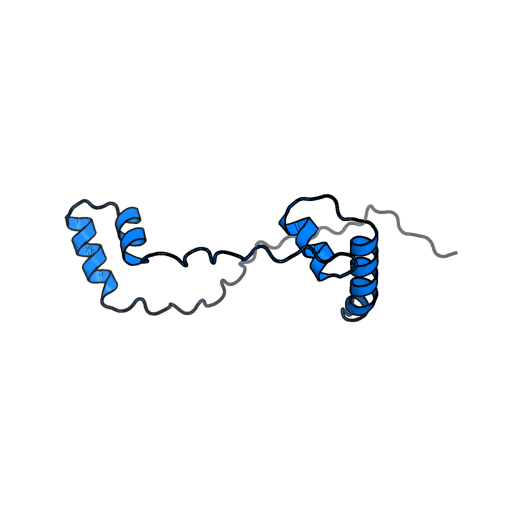934 -4.132 1.00 92.25 83 ASP A CA 1
ATOM 623 C C . ASP A 1 83 ? -4.001 -2.320 -4.570 1.00 92.25 83 ASP A C 1
ATOM 625 O O . ASP A 1 83 ? -4.936 -2.295 -3.770 1.00 92.25 83 ASP A O 1
ATOM 629 N N . ARG A 1 84 ? -4.174 -2.682 -5.848 1.00 91.81 84 ARG A N 1
ATOM 630 C CA . ARG A 1 84 ? -5.459 -3.123 -6.417 1.00 91.81 84 ARG A CA 1
ATOM 631 C C . ARG A 1 84 ? -5.683 -4.636 -6.321 1.00 91.81 84 ARG A C 1
ATOM 633 O O . ARG A 1 84 ? -6.762 -5.094 -6.683 1.00 91.81 84 ARG A O 1
ATOM 640 N N . GLY A 1 85 ? -4.692 -5.409 -5.869 1.00 95.12 85 GLY A N 1
ATOM 641 C CA . GLY A 1 85 ? -4.762 -6.873 -5.813 1.00 95.12 85 GLY A CA 1
ATOM 642 C C . GLY A 1 85 ? -4.817 -7.550 -7.189 1.00 95.12 85 GLY A C 1
ATOM 643 O O . GLY A 1 85 ? -5.396 -8.625 -7.328 1.00 95.12 85 GLY A O 1
ATOM 644 N N . GLU A 1 86 ? -4.250 -6.925 -8.220 1.00 95.38 86 GLU A N 1
ATOM 645 C CA . GLU A 1 86 ? -4.254 -7.442 -9.591 1.00 95.38 86 GLU A CA 1
ATOM 646 C C . GLU A 1 86 ? -2.959 -8.180 -9.936 1.00 95.38 86 GLU A C 1
ATOM 648 O O . GLU A 1 86 ? -1.889 -7.894 -9.401 1.00 95.38 86 GLU A O 1
ATOM 653 N N . THR A 1 87 ? -3.023 -9.092 -10.910 1.00 97.56 87 THR A N 1
ATOM 654 C CA . THR A 1 87 ? -1.822 -9.756 -11.426 1.00 97.56 87 THR A CA 1
ATOM 655 C C . THR A 1 87 ? -0.893 -8.750 -12.104 1.00 97.56 87 THR A C 1
ATOM 657 O O . THR A 1 87 ? -1.260 -8.100 -13.085 1.00 97.56 87 THR A O 1
ATOM 660 N N . THR A 1 88 ? 0.343 -8.656 -11.616 1.00 98.25 88 THR A N 1
ATOM 661 C CA . THR A 1 88 ? 1.340 -7.733 -12.158 1.00 98.25 88 THR A CA 1
ATOM 662 C C . THR A 1 88 ? 1.810 -8.143 -13.553 1.00 98.25 88 THR A C 1
ATOM 664 O O . THR A 1 88 ? 2.340 -9.243 -13.768 1.00 98.25 88 THR A O 1
ATOM 667 N N . CYS A 1 89 ? 1.685 -7.227 -14.513 1.00 97.88 89 CYS A N 1
ATOM 668 C CA . CYS A 1 89 ? 2.119 -7.477 -15.882 1.00 97.88 89 CYS A CA 1
ATOM 669 C C . CYS A 1 89 ? 3.659 -7.613 -15.996 1.00 97.88 89 CYS A C 1
ATOM 671 O O . CYS A 1 89 ? 4.398 -7.071 -15.165 1.00 97.88 89 CYS A O 1
ATOM 673 N N . PRO A 1 90 ? 4.173 -8.328 -17.021 1.00 98.00 90 PRO A N 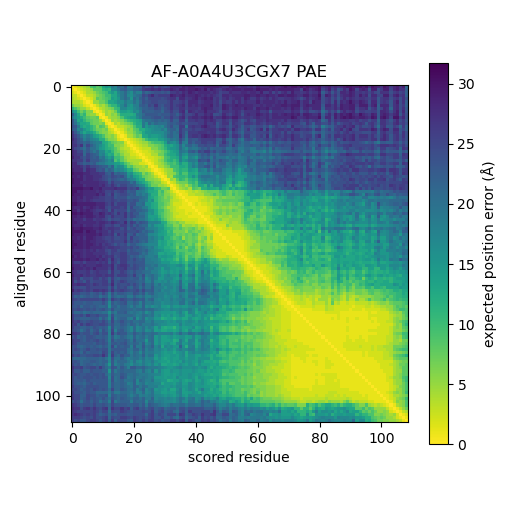1
ATOM 674 C CA . PRO A 1 90 ? 5.612 -8.505 -17.235 1.00 98.00 90 PRO A CA 1
ATOM 675 C C . PRO A 1 90 ? 6.453 -7.213 -17.222 1.00 98.00 90 PRO A C 1
ATOM 677 O O . PRO A 1 90 ? 7.479 -7.217 -16.542 1.00 98.00 90 PRO A O 1
ATOM 680 N N . PRO A 1 91 ? 6.053 -6.097 -17.874 1.00 97.88 91 PRO A N 1
ATOM 681 C CA . PRO A 1 91 ? 6.883 -4.892 -17.873 1.00 97.88 91 PRO A CA 1
ATOM 682 C C . PRO A 1 91 ? 6.985 -4.249 -16.483 1.00 97.88 91 PRO A C 1
ATOM 684 O O . PRO A 1 91 ? 8.053 -3.773 -16.114 1.00 97.88 91 PRO A O 1
ATOM 687 N N . CYS A 1 92 ? 5.921 -4.277 -15.670 1.00 98.06 92 CYS A N 1
ATOM 688 C CA . CYS A 1 92 ? 5.984 -3.782 -14.290 1.00 98.06 92 CYS A CA 1
ATOM 689 C C . CYS A 1 92 ? 6.874 -4.662 -13.401 1.00 98.06 92 CYS A C 1
ATOM 691 O O . CYS A 1 92 ? 7.599 -4.138 -12.562 1.00 98.06 92 CYS A O 1
ATOM 693 N N . ARG A 1 93 ? 6.859 -5.990 -13.595 1.00 97.88 93 ARG A N 1
ATOM 694 C CA . ARG A 1 93 ? 7.770 -6.901 -12.877 1.00 97.88 93 ARG A CA 1
ATOM 695 C C . ARG A 1 93 ? 9.235 -6.649 -13.232 1.00 97.88 93 ARG A C 1
ATOM 697 O O . ARG A 1 93 ? 10.061 -6.598 -12.329 1.00 97.88 93 ARG A O 1
ATOM 704 N N . ALA A 1 94 ? 9.546 -6.455 -14.515 1.00 97.75 94 ALA A N 1
ATOM 705 C CA . ALA A 1 94 ? 10.901 -6.125 -14.958 1.00 97.75 94 ALA A CA 1
ATOM 706 C C . ALA A 1 94 ? 11.386 -4.788 -14.371 1.00 97.75 94 ALA A C 1
ATOM 708 O O . ALA A 1 94 ? 12.512 -4.702 -13.891 1.00 97.75 94 ALA A O 1
ATOM 709 N N . ALA A 1 95 ? 10.517 -3.771 -14.344 1.00 97.62 95 ALA A N 1
ATOM 710 C CA . ALA A 1 95 ? 10.839 -2.473 -13.755 1.00 97.62 95 ALA A CA 1
ATOM 711 C C . ALA A 1 95 ? 11.110 -2.559 -12.242 1.00 97.62 95 ALA A C 1
ATOM 713 O O . ALA A 1 95 ? 12.054 -1.941 -11.759 1.00 97.62 95 ALA A O 1
ATOM 714 N N . HIS A 1 96 ? 10.322 -3.350 -11.504 1.00 97.25 96 HIS A N 1
ATOM 715 C CA . HIS A 1 96 ? 10.542 -3.571 -10.072 1.00 97.25 96 HIS A CA 1
ATOM 716 C C . HIS A 1 96 ? 11.850 -4.324 -9.791 1.00 97.25 96 HIS A C 1
ATOM 718 O O . HIS A 1 96 ? 12.574 -3.980 -8.862 1.00 97.25 96 HIS A O 1
ATOM 724 N N . ALA A 1 97 ? 12.181 -5.326 -10.614 1.00 96.44 97 ALA A N 1
ATOM 725 C CA . ALA A 1 97 ? 13.449 -6.042 -10.505 1.00 96.44 97 ALA A CA 1
ATOM 726 C C . ALA A 1 97 ? 14.643 -5.094 -10.695 1.00 96.44 97 ALA A C 1
ATOM 728 O O . ALA A 1 97 ? 15.510 -5.041 -9.831 1.00 96.44 97 ALA A O 1
ATOM 729 N N . ALA A 1 98 ? 14.622 -4.267 -11.748 1.00 95.94 98 ALA A N 1
ATOM 730 C CA . ALA A 1 98 ? 15.661 -3.265 -11.986 1.00 95.94 98 ALA A CA 1
ATOM 731 C C . ALA A 1 98 ? 15.774 -2.256 -10.828 1.00 95.94 98 ALA A C 1
ATOM 733 O O . ALA A 1 98 ? 16.873 -1.953 -10.373 1.00 95.94 98 ALA A O 1
ATOM 734 N N . TYR A 1 99 ? 14.637 -1.785 -10.301 1.00 94.75 99 TYR A N 1
ATOM 735 C CA . TYR A 1 99 ? 14.614 -0.896 -9.139 1.00 94.75 99 TYR A CA 1
ATOM 736 C C . TYR A 1 99 ? 15.265 -1.542 -7.904 1.00 94.75 99 TYR A C 1
ATOM 738 O O . TYR A 1 99 ? 16.056 -0.896 -7.214 1.00 94.75 99 TYR A O 1
ATOM 746 N N . ASN A 1 100 ? 14.961 -2.815 -7.628 1.00 92.62 100 ASN A N 1
ATOM 747 C CA . ASN A 1 100 ? 15.551 -3.547 -6.510 1.00 92.62 100 ASN A CA 1
ATOM 748 C C . ASN A 1 100 ? 17.048 -3.785 -6.712 1.00 92.62 100 ASN A C 1
ATOM 750 O O . ASN A 1 100 ? 17.798 -3.571 -5.767 1.00 92.62 100 ASN A O 1
ATOM 754 N N . ASP A 1 101 ? 17.501 -4.155 -7.910 1.00 92.12 101 ASP A N 1
ATOM 755 C CA . ASP A 1 101 ? 18.930 -4.343 -8.194 1.00 92.12 101 ASP A CA 1
ATOM 756 C C . ASP A 1 101 ? 19.732 -3.062 -7.904 1.00 92.12 101 ASP A C 1
ATOM 758 O O . ASP A 1 101 ? 20.815 -3.120 -7.325 1.00 92.12 101 ASP A O 1
ATOM 762 N N . GLU A 1 102 ? 19.170 -1.889 -8.214 1.00 90.06 102 GLU A N 1
ATOM 763 C CA . GLU A 1 102 ? 19.780 -0.593 -7.889 1.00 90.06 102 GLU A CA 1
ATOM 764 C C . GLU A 1 102 ? 19.791 -0.286 -6.376 1.00 90.06 102 GLU A C 1
ATOM 766 O O . GLU A 1 102 ? 20.737 0.325 -5.874 1.00 90.06 102 GLU A O 1
ATOM 771 N N . HIS A 1 103 ? 18.752 -0.684 -5.632 1.00 85.88 103 HIS A N 1
ATOM 772 C CA . HIS A 1 103 ? 18.554 -0.270 -4.232 1.00 85.88 103 HIS A CA 1
ATOM 773 C C . HIS A 1 103 ? 19.036 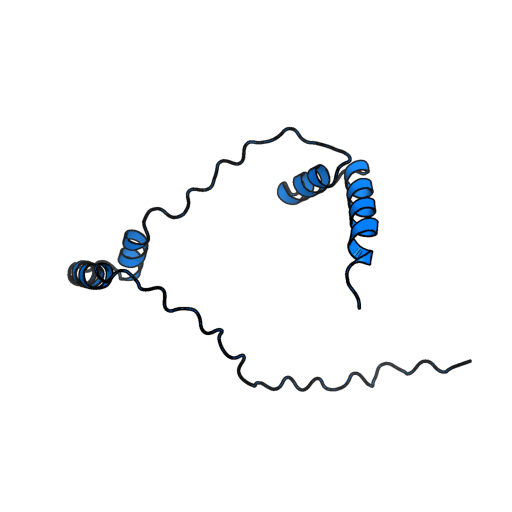-1.290 -3.188 1.00 85.88 103 HIS A C 1
ATOM 775 O O . HIS A 1 103 ? 19.419 -0.897 -2.082 1.00 85.88 103 HIS A O 1
ATOM 781 N N . VAL A 1 104 ? 19.053 -2.584 -3.514 1.00 74.94 104 VAL A N 1
ATOM 782 C CA . VAL A 1 104 ? 19.483 -3.672 -2.617 1.00 74.94 104 VAL A CA 1
ATOM 783 C C . VAL A 1 104 ? 20.977 -3.573 -2.301 1.00 74.94 104 VAL A C 1
ATOM 785 O O . VAL A 1 104 ? 21.394 -3.936 -1.206 1.00 74.94 104 VAL A O 1
ATOM 788 N N . VAL A 1 105 ? 21.776 -2.959 -3.177 1.00 62.38 105 VAL A N 1
ATOM 789 C CA . VAL A 1 105 ? 23.216 -2.734 -2.946 1.00 62.38 105 VAL A CA 1
ATOM 790 C C . VAL A 1 105 ? 23.490 -1.804 -1.746 1.00 62.38 105 VAL A C 1
ATOM 792 O O . VAL A 1 105 ? 24.621 -1.720 -1.274 1.00 62.38 105 VAL A O 1
ATOM 795 N N . ARG A 1 106 ? 22.477 -1.112 -1.201 1.00 58.66 106 ARG A N 1
ATOM 796 C CA . ARG A 1 106 ? 22.673 -0.119 -0.132 1.00 58.66 106 ARG A CA 1
ATOM 797 C C . ARG A 1 106 ? 22.515 -0.641 1.302 1.00 58.66 106 ARG A C 1
ATOM 799 O O . ARG A 1 106 ? 22.755 0.130 2.230 1.00 58.66 106 ARG A O 1
ATOM 806 N N . TRP A 1 107 ? 22.150 -1.903 1.519 1.00 49.03 107 TRP A N 1
ATOM 807 C CA . TRP A 1 107 ? 22.080 -2.462 2.875 1.00 49.03 107 TRP A CA 1
ATOM 808 C C . TRP A 1 107 ? 23.338 -3.287 3.177 1.00 49.03 107 TRP A C 1
ATOM 810 O O . TRP A 1 107 ? 23.476 -4.379 2.627 1.00 49.03 107 TRP A O 1
ATOM 820 N N . PRO A 1 108 ? 24.282 -2.782 4.001 1.00 61.66 108 PRO A N 1
ATOM 821 C CA . PRO A 1 108 ? 25.377 -3.610 4.488 1.00 61.66 108 PRO A CA 1
ATOM 822 C C . PRO A 1 108 ? 24.789 -4.731 5.352 1.00 61.66 108 PRO A C 1
ATOM 824 O O . PRO A 1 108 ? 23.963 -4.466 6.228 1.00 61.66 108 PRO A O 1
ATOM 827 N N . ALA A 1 109 ? 25.180 -5.963 5.030 1.00 64.25 109 ALA A N 1
ATOM 828 C CA . ALA A 1 109 ? 24.880 -7.156 5.814 1.00 64.25 109 ALA A CA 1
ATOM 829 C C . ALA A 1 109 ? 25.514 -7.093 7.210 1.00 64.25 109 ALA A C 1
ATOM 831 O O . ALA A 1 109 ? 26.589 -6.458 7.339 1.00 64.25 109 ALA A O 1
#

Solvent-accessible surface area (backbone atoms only — not comparable to full-atom values): 7236 Å² total; per-residue (Å²): 132,87,82,80,84,72,90,82,75,75,71,81,77,75,80,72,91,65,78,81,77,74,74,89,67,77,80,71,77,70,60,86,69,54,67,63,51,52,53,54,41,44,74,72,68,43,53,67,70,59,48,50,54,61,71,63,47,86,64,86,71,80,74,82,75,75,86,68,82,89,53,79,52,30,52,68,25,34,49,55,22,61,78,67,73,46,88,70,51,69,54,14,52,53,31,39,50,54,54,43,65,70,53,59,76,72,62,84,129

Secondary structure (DSSP, 8-state):
-PPPPPTT------------PPP--------TTHHHHHHHHHHTT--HHHHHHHHT-S--PPP----PPPP-SSHHHHHHHHHHTPPPPHHHHHHHHHHHHHHHTT---

Radius of gyration: 26.57 Å; Cα contacts (8 Å, |Δi|>4): 47; chains: 1; bounding box: 63×52×53 Å

Foldseek 3Di:
DDDDDDPPPPDDPPPPPDDPPDPPDPPPPPDPVLPVQLVVCVVVVNPSVNSVVVVVPPDDDPPPDPPDPQDFLACVNLVVCVVVVHDHDPSNVVRVVVVCVVVVVPDDD

pLDDT: mean 75.94, std 15.73, range [43.25, 98.25]

Sequence (109 aa):
MPSVPRGDELERIEWVEGQVPLPDMPHGQLAAGDASELGRLTALGVNRAAAAVLAAGPGPRPKKTRELPREHGSERGYRQHIDRGETTCPPCRAAHAAYNDEHVVRWPA